Protein AF-A0A5R8WHJ6-F1 (afdb_monomer)

Mean predicted aligned error: 3.96 Å

Secondary structure (DSSP, 8-state):
-PPP---HHHHHHHHHHHHHTT---EEEEEGGGTEEEEE---STT-----EEEEEGGG-SSHHHHHHHHHHHHHHTGGGGGGG--

Radius of gyration: 12.58 Å; Cα contacts (8 Å, |Δi|>4): 116; chains: 1; bounding box: 26×22×32 Å

Foldseek 3Di:
DDFADDDPVLVCVLCVLVVVVVWDWDWDADVVLQGIWIWTDPDPPDPDIDTGGRHRVQRVDPVSSSVSSVVCSVPPVVVVCVSND

Organism: NCBI:txid2025313

Structure (mmCIF, N/CA/C/O backbone):
data_AF-A0A5R8WHJ6-F1
#
_entry.id   AF-A0A5R8WHJ6-F1
#
loop_
_atom_site.group_PDB
_atom_site.id
_atom_site.type_symbol
_atom_site.label_atom_id
_atom_site.label_alt_id
_atom_site.label_comp_id
_atom_site.label_asym_id
_atom_site.label_entity_id
_atom_site.label_seq_id
_atom_site.pdbx_PDB_ins_code
_atom_site.Cartn_x
_atom_site.Cartn_y
_atom_site.Cartn_z
_atom_site.occupancy
_atom_site.B_iso_or_equiv
_atom_site.auth_seq_id
_atom_site.auth_comp_id
_atom_site.auth_asym_id
_atom_site.auth_atom_id
_atom_site.pdbx_PDB_model_num
ATOM 1 N N . MET A 1 1 ? 10.650 -7.445 -17.432 1.00 58.78 1 MET A N 1
ATOM 2 C CA . MET A 1 1 ? 10.988 -6.183 -16.738 1.00 58.78 1 MET A CA 1
ATOM 3 C C . MET A 1 1 ? 10.866 -6.415 -15.245 1.00 58.78 1 MET A C 1
ATOM 5 O O . MET A 1 1 ? 9.922 -7.081 -14.836 1.00 58.78 1 MET A O 1
ATOM 9 N N . ARG A 1 2 ? 11.837 -5.950 -14.453 1.00 76.88 2 ARG A N 1
ATOM 10 C CA . ARG A 1 2 ? 11.804 -6.055 -12.990 1.00 76.88 2 ARG A CA 1
ATOM 11 C C . ARG A 1 2 ? 10.931 -4.916 -12.469 1.00 76.88 2 ARG A C 1
ATOM 13 O O . ARG A 1 2 ? 11.223 -3.764 -12.755 1.00 76.88 2 ARG A O 1
ATOM 20 N N . GLN A 1 3 ? 9.851 -5.254 -11.779 1.00 85.50 3 GLN A N 1
ATOM 21 C CA . GLN A 1 3 ? 9.007 -4.276 -11.103 1.00 85.50 3 GLN A CA 1
ATOM 22 C C . GLN A 1 3 ? 9.773 -3.657 -9.928 1.00 85.50 3 GLN A C 1
ATOM 24 O O . GLN A 1 3 ? 10.413 -4.383 -9.164 1.00 85.50 3 GLN A O 1
ATOM 29 N N . PHE A 1 4 ? 9.659 -2.342 -9.768 1.00 90.06 4 PHE A N 1
ATOM 30 C CA . PHE A 1 4 ? 10.018 -1.650 -8.542 1.00 90.06 4 PHE A CA 1
ATOM 31 C C . PHE A 1 4 ? 8.948 -1.914 -7.481 1.00 90.06 4 PHE A C 1
ATOM 33 O O . PHE A 1 4 ? 7.747 -1.780 -7.724 1.00 90.06 4 PHE A O 1
ATOM 40 N N . VAL A 1 5 ? 9.388 -2.337 -6.306 1.00 88.75 5 VAL A N 1
ATOM 41 C CA . VAL A 1 5 ? 8.514 -2.622 -5.174 1.00 88.75 5 VAL A CA 1
ATOM 42 C C . VAL A 1 5 ? 8.890 -1.633 -4.076 1.00 88.75 5 VAL A C 1
ATOM 44 O O . VAL A 1 5 ? 10.080 -1.561 -3.768 1.00 88.75 5 VAL A O 1
ATOM 47 N N . PRO A 1 6 ? 7.930 -0.868 -3.524 1.00 86.56 6 PRO A N 1
ATOM 48 C CA . PRO A 1 6 ? 8.203 0.060 -2.435 1.00 86.56 6 PRO A CA 1
ATOM 49 C C . PRO A 1 6 ? 8.839 -0.679 -1.256 1.00 86.56 6 PRO A C 1
ATOM 51 O O . PRO A 1 6 ? 8.434 -1.800 -0.934 1.00 86.56 6 PRO A O 1
ATOM 54 N N . ASP A 1 7 ? 9.837 -0.061 -0.639 1.00 88.25 7 ASP A N 1
ATOM 55 C CA . ASP A 1 7 ? 10.416 -0.555 0.605 1.00 88.25 7 ASP A CA 1
ATOM 56 C C . ASP A 1 7 ? 9.500 -0.262 1.803 1.00 88.25 7 ASP A C 1
ATOM 58 O O . ASP A 1 7 ? 8.442 0.360 1.679 1.00 88.25 7 ASP A O 1
ATOM 62 N N . ALA A 1 8 ? 9.895 -0.760 2.975 1.00 86.12 8 ALA A N 1
ATOM 63 C CA . ALA A 1 8 ? 9.126 -0.579 4.199 1.00 86.12 8 ALA A CA 1
ATOM 64 C C . ALA A 1 8 ? 8.981 0.905 4.577 1.00 86.12 8 ALA A C 1
ATOM 66 O O . ALA A 1 8 ? 7.897 1.309 4.977 1.00 86.12 8 ALA A O 1
ATOM 67 N N . GLU A 1 9 ? 10.031 1.715 4.397 1.00 87.81 9 GLU A N 1
ATOM 68 C CA . GLU A 1 9 ? 10.002 3.150 4.710 1.00 87.81 9 GLU A CA 1
ATOM 69 C C . GLU A 1 9 ? 8.971 3.885 3.848 1.00 87.81 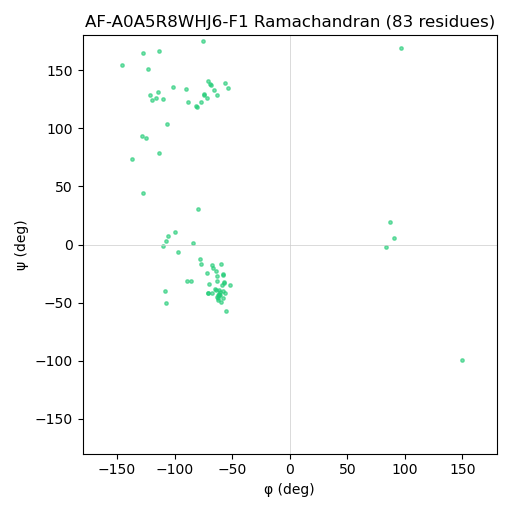9 GLU A C 1
ATOM 71 O O . GLU A 1 9 ? 8.120 4.601 4.376 1.00 87.81 9 GLU A O 1
ATOM 76 N N . SER A 1 10 ? 8.978 3.628 2.537 1.00 87.06 10 SER A N 1
ATOM 77 C CA . SER A 1 10 ? 7.995 4.181 1.607 1.00 87.06 10 SER A CA 1
ATOM 78 C C . SER A 1 10 ? 6.583 3.737 1.977 1.00 87.06 10 SER A C 1
ATOM 80 O O . SER A 1 10 ? 5.666 4.543 1.962 1.00 87.06 10 SER A O 1
ATOM 82 N N . ILE A 1 11 ? 6.369 2.463 2.325 1.00 89.31 11 ILE A N 1
ATOM 83 C CA . ILE A 1 11 ? 5.040 1.972 2.724 1.00 89.31 11 ILE A CA 1
ATOM 84 C C . ILE A 1 11 ? 4.560 2.684 3.995 1.00 89.31 11 ILE A C 1
ATOM 86 O O . ILE A 1 11 ? 3.424 3.160 4.022 1.00 89.31 11 ILE A O 1
ATOM 90 N N . THR A 1 12 ? 5.414 2.810 5.012 1.00 88.75 12 THR A N 1
ATOM 91 C CA . THR A 1 12 ? 5.083 3.513 6.257 1.00 88.75 12 THR A CA 1
ATOM 92 C C . THR A 1 12 ? 4.800 5.000 6.024 1.00 88.75 12 THR A C 1
ATOM 94 O O . THR A 1 12 ? 3.933 5.551 6.694 1.00 88.75 12 THR A O 1
ATOM 97 N N . GLU A 1 13 ? 5.422 5.654 5.040 1.00 89.12 13 GLU A N 1
ATOM 98 C CA . GLU A 1 13 ? 5.078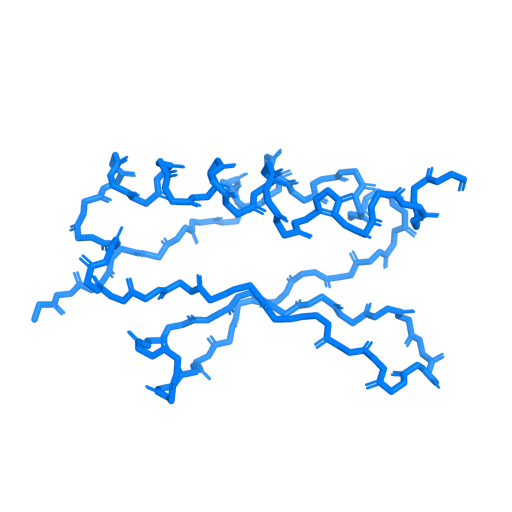 7.040 4.681 1.00 89.12 13 GLU A CA 1
ATOM 99 C C . GLU A 1 13 ? 3.596 7.194 4.284 1.00 89.12 13 GLU A C 1
ATOM 101 O O . GLU A 1 13 ? 2.943 8.157 4.684 1.00 89.12 13 GLU A O 1
ATOM 106 N N . PHE A 1 14 ? 3.034 6.233 3.543 1.00 87.75 14 PHE A N 1
ATOM 107 C CA . PHE A 1 14 ? 1.637 6.301 3.089 1.00 87.75 14 PHE A CA 1
ATOM 108 C C . PHE A 1 14 ? 0.640 5.683 4.075 1.00 87.75 14 PHE A C 1
ATOM 110 O O . PHE A 1 14 ? -0.509 6.116 4.125 1.00 87.75 14 PHE A O 1
ATOM 117 N N . PHE A 1 1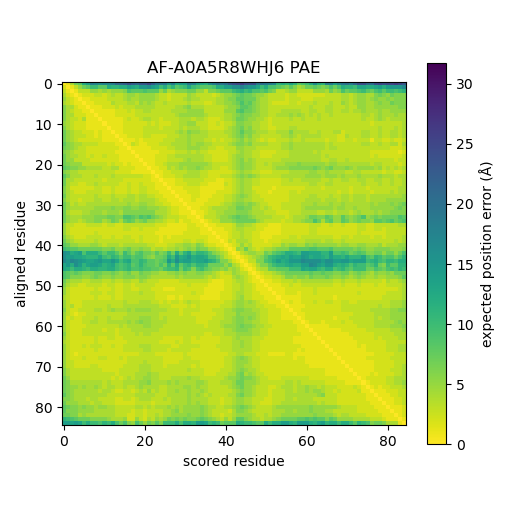5 ? 1.049 4.661 4.828 1.00 90.00 15 PHE A N 1
ATOM 118 C CA . PHE A 1 15 ? 0.163 3.880 5.697 1.00 90.00 15 PHE A CA 1
ATOM 119 C C . PHE A 1 15 ? 0.403 4.101 7.195 1.00 90.00 15 PHE A C 1
ATOM 121 O O . PHE A 1 15 ? -0.324 3.533 8.009 1.00 90.00 15 PHE A O 1
ATOM 128 N N . GLY A 1 16 ? 1.370 4.935 7.578 1.00 89.00 16 GLY A N 1
ATOM 129 C CA . GLY A 1 16 ? 1.829 5.083 8.961 1.00 89.00 16 GLY A CA 1
ATOM 130 C C . GLY A 1 16 ? 0.732 5.461 9.957 1.00 89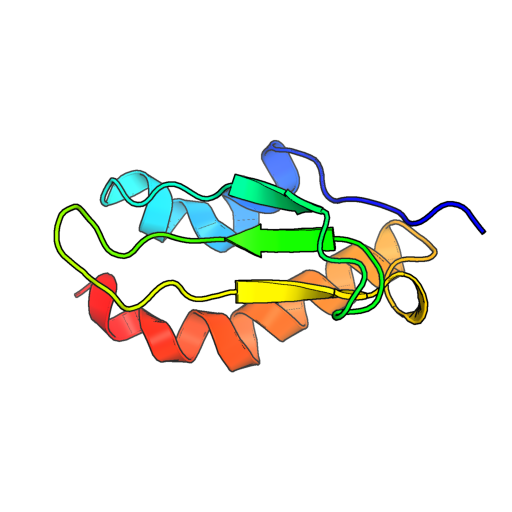.00 16 GLY A C 1
ATOM 131 O O . GLY A 1 16 ? 0.748 4.988 11.090 1.00 89.00 16 GLY A O 1
ATOM 132 N N . GLU A 1 17 ? -0.275 6.234 9.541 1.00 89.38 17 GLU A N 1
ATOM 133 C CA . GLU A 1 17 ? -1.437 6.545 10.388 1.00 89.38 17 GLU A CA 1
ATOM 134 C C . GLU A 1 17 ? -2.279 5.297 10.709 1.00 89.38 17 GLU A C 1
ATOM 136 O O . GLU A 1 17 ? -2.724 5.113 11.843 1.00 89.38 17 GLU A O 1
ATOM 141 N N . PHE A 1 18 ? -2.444 4.394 9.739 1.00 88.62 18 PHE A N 1
ATOM 142 C CA . PHE A 1 18 ? -3.114 3.109 9.941 1.00 88.62 18 PHE A CA 1
ATOM 143 C C . PHE A 1 18 ? -2.248 2.171 10.790 1.00 88.62 18 PHE A C 1
ATOM 145 O O . P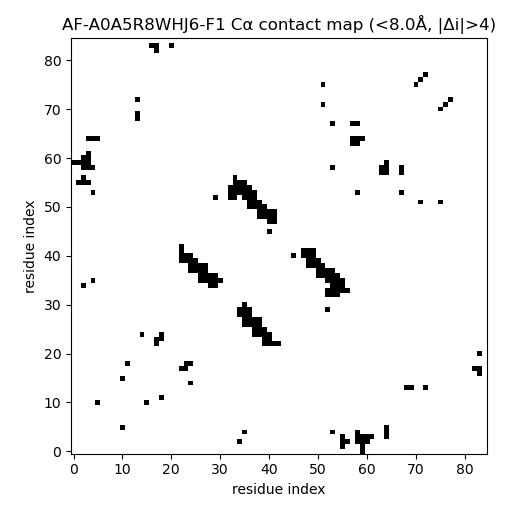HE A 1 18 ? -2.752 1.525 11.711 1.00 88.62 18 PHE A O 1
ATOM 152 N N . GLU A 1 19 ? -0.937 2.130 10.544 1.00 89.25 19 GLU A N 1
ATOM 153 C CA . GLU A 1 19 ? -0.005 1.335 11.352 1.00 89.25 19 GLU A CA 1
ATOM 154 C C . GLU A 1 19 ? -0.004 1.779 12.822 1.00 89.25 19 GLU A C 1
ATOM 156 O O . GLU A 1 19 ? -0.063 0.940 13.724 1.00 89.25 19 GLU A O 1
ATOM 161 N N . ALA A 1 20 ? -0.056 3.090 13.083 1.00 89.25 20 ALA A N 1
ATOM 162 C CA . ALA A 1 20 ? -0.162 3.655 14.429 1.00 89.25 20 ALA A CA 1
ATOM 163 C C . ALA A 1 20 ? -1.469 3.271 15.146 1.00 89.25 20 ALA A C 1
ATOM 165 O O . ALA A 1 20 ? -1.500 3.173 16.374 1.00 89.25 20 ALA A O 1
ATOM 166 N N . ARG A 1 21 ? -2.543 3.005 14.392 1.00 86.56 21 ARG A N 1
ATOM 167 C CA . ARG A 1 21 ? -3.822 2.476 14.902 1.00 86.56 21 ARG A CA 1
ATOM 168 C C . ARG A 1 21 ? -3.830 0.947 15.047 1.00 86.56 21 ARG A C 1
ATOM 170 O O . ARG A 1 21 ? -4.833 0.382 15.478 1.00 86.56 21 ARG A O 1
ATOM 177 N N . GLY A 1 22 ? -2.721 0.274 14.737 1.00 86.50 22 GLY A N 1
ATOM 178 C CA . GLY A 1 22 ? -2.554 -1.172 14.887 1.00 86.50 22 GLY A CA 1
ATOM 179 C C . GLY A 1 22 ? -2.946 -1.994 13.657 1.00 86.50 22 GLY A C 1
ATOM 180 O O . GLY A 1 22 ? -2.919 -3.227 13.725 1.00 86.50 22 GLY A O 1
ATOM 181 N N . TYR A 1 23 ? -3.284 -1.352 12.534 1.00 88.31 23 TYR A N 1
ATOM 182 C CA . TYR A 1 23 ? -3.466 -2.058 11.268 1.00 88.31 23 TYR A CA 1
ATOM 183 C C . TYR A 1 23 ? -2.111 -2.526 10.741 1.00 88.31 23 TYR A C 1
ATOM 185 O O . TYR A 1 23 ? -1.108 -1.827 10.842 1.00 88.31 23 TYR A O 1
ATOM 193 N N . ARG A 1 24 ? -2.068 -3.729 10.171 1.00 87.38 24 ARG A N 1
ATOM 194 C CA . ARG A 1 24 ? -0.852 -4.252 9.540 1.00 87.38 24 ARG A CA 1
ATOM 195 C C . ARG A 1 24 ? -0.957 -4.102 8.039 1.00 87.38 24 ARG A C 1
ATOM 197 O O . ARG A 1 24 ? -1.989 -4.454 7.473 1.00 87.38 24 ARG A O 1
ATOM 204 N N . VAL A 1 25 ? 0.116 -3.647 7.409 1.00 90.06 25 VAL A N 1
ATOM 205 C CA . VAL A 1 25 ? 0.224 -3.605 5.953 1.00 90.06 25 VAL A CA 1
ATOM 206 C C . VAL A 1 25 ? 1.242 -4.640 5.506 1.00 90.06 25 VAL A C 1
ATOM 208 O O . VAL A 1 25 ? 2.373 -4.676 5.980 1.00 90.06 25 VAL A O 1
ATOM 211 N N . GLU A 1 26 ? 0.825 -5.519 4.604 1.00 90.94 26 GLU A N 1
ATOM 212 C CA . GLU A 1 26 ? 1.638 -6.626 4.119 1.00 90.94 26 GLU A CA 1
ATOM 213 C C . GLU A 1 26 ? 1.801 -6.530 2.608 1.00 90.94 26 GLU A C 1
ATOM 215 O O . GLU A 1 26 ? 0.824 -6.453 1.862 1.00 90.94 26 GLU A O 1
ATOM 220 N N . LEU A 1 27 ? 3.041 -6.597 2.135 1.00 92.06 27 LEU A N 1
ATOM 221 C CA . LEU A 1 27 ? 3.313 -6.785 0.721 1.00 92.06 27 LEU A CA 1
ATOM 222 C C . LEU A 1 27 ? 3.084 -8.253 0.347 1.00 92.06 27 LEU A C 1
ATOM 224 O O . LEU A 1 27 ? 3.745 -9.151 0.868 1.00 92.06 27 LEU A O 1
ATOM 228 N N . ILE A 1 28 ? 2.196 -8.496 -0.612 1.00 93.62 28 ILE A N 1
ATOM 229 C CA . ILE A 1 28 ? 1.889 -9.836 -1.112 1.00 93.62 28 ILE A CA 1
ATOM 230 C C . ILE A 1 28 ? 2.120 -9.945 -2.619 1.00 93.62 28 ILE A C 1
ATOM 232 O O . ILE A 1 28 ? 1.951 -8.985 -3.374 1.00 93.62 28 ILE A O 1
ATOM 236 N N . SER A 1 29 ? 2.465 -11.149 -3.080 1.00 92.38 29 SER A N 1
ATOM 237 C CA . SER A 1 29 ? 2.417 -11.461 -4.509 1.00 92.38 29 SER A CA 1
ATOM 238 C C . SER A 1 29 ? 0.959 -11.575 -4.953 1.00 92.38 29 SER A C 1
ATOM 240 O O . SER A 1 29 ? 0.182 -12.345 -4.390 1.00 92.38 29 SER A O 1
ATOM 242 N N . ALA A 1 30 ? 0.590 -10.818 -5.981 1.00 92.19 30 ALA A N 1
ATOM 243 C CA . ALA A 1 30 ? -0.742 -10.801 -6.565 1.00 92.19 30 ALA A CA 1
ATOM 244 C C . ALA A 1 30 ? -0.647 -10.795 -8.105 1.00 92.19 30 ALA A C 1
ATOM 246 O O . ALA A 1 30 ? -0.930 -9.778 -8.747 1.00 92.19 30 ALA A O 1
ATOM 247 N N . PRO A 1 31 ? -0.291 -11.930 -8.743 1.00 88.88 31 PRO A N 1
ATOM 248 C CA . PRO A 1 31 ? -0.096 -11.989 -10.196 1.00 88.88 31 PRO A CA 1
ATOM 249 C C . PRO A 1 31 ? -1.334 -11.554 -10.992 1.00 88.88 31 PRO A C 1
ATOM 251 O O . PRO A 1 31 ? -1.215 -10.916 -12.034 1.00 88.88 31 PRO A O 1
ATOM 254 N N . ARG A 1 32 ? -2.535 -11.832 -10.464 1.00 88.56 32 ARG A N 1
ATOM 255 C CA . ARG A 1 32 ? -3.820 -11.427 -11.063 1.00 88.56 32 ARG A CA 1
ATOM 256 C C . ARG A 1 32 ? -4.041 -9.909 -11.073 1.00 88.56 32 ARG A C 1
ATOM 2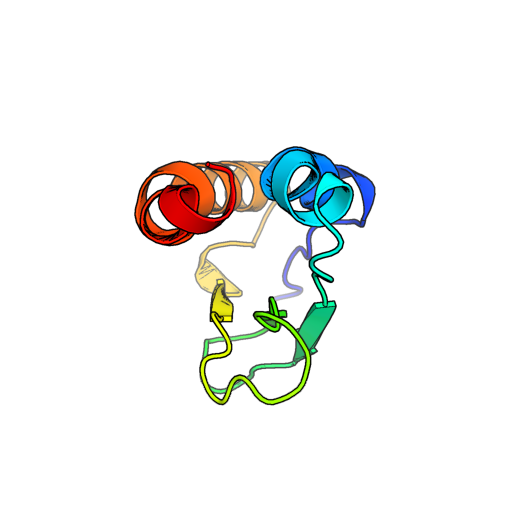58 O O . ARG A 1 32 ? -4.849 -9.433 -11.857 1.00 88.56 32 ARG A O 1
ATOM 265 N N . LEU A 1 33 ? -3.324 -9.169 -10.226 1.00 87.12 33 LEU A N 1
ATOM 266 C CA . LEU A 1 33 ? -3.333 -7.703 -10.155 1.00 87.12 33 LEU A CA 1
ATOM 267 C C . LEU A 1 33 ? -2.124 -7.078 -10.873 1.00 87.12 33 LEU A C 1
ATOM 269 O O . LEU A 1 33 ? -1.875 -5.881 -10.753 1.00 87.12 33 LEU A O 1
ATOM 273 N N . GLY A 1 34 ? -1.375 -7.878 -11.638 1.00 85.00 34 GLY A N 1
ATOM 274 C CA . GLY A 1 34 ? -0.249 -7.403 -12.436 1.00 85.00 34 GLY A CA 1
ATOM 275 C C . GLY A 1 34 ? 1.084 -7.347 -11.692 1.00 85.00 34 GLY A C 1
ATOM 276 O O . GLY A 1 34 ? 1.978 -6.640 -12.151 1.00 85.00 34 GLY A O 1
ATOM 277 N N . GLY A 1 35 ? 1.236 -8.069 -10.576 1.00 89.88 35 GLY A N 1
ATOM 278 C CA . GLY A 1 35 ? 2.514 -8.179 -9.871 1.00 89.88 35 GLY A CA 1
ATOM 279 C C . GLY A 1 35 ? 2.342 -8.372 -8.372 1.00 89.88 35 GLY A C 1
ATOM 280 O O . GLY A 1 35 ? 2.089 -9.486 -7.916 1.00 89.88 35 GLY A O 1
ATOM 281 N N . TYR A 1 36 ? 2.486 -7.285 -7.620 1.00 94.00 36 TYR A N 1
ATOM 282 C CA . TYR A 1 36 ? 2.351 -7.251 -6.164 1.00 94.00 36 TYR A CA 1
ATOM 283 C C . TYR A 1 36 ? 1.132 -6.426 -5.741 1.00 94.00 36 TYR A C 1
ATOM 285 O O . TYR A 1 36 ? 0.552 -5.686 -6.537 1.00 94.00 36 TYR A O 1
ATOM 293 N N . ALA A 1 37 ? 0.739 -6.548 -4.480 1.00 94.69 37 ALA A N 1
ATOM 294 C CA . ALA A 1 37 ? -0.245 -5.679 -3.850 1.00 94.69 37 ALA A CA 1
ATOM 295 C C . ALA A 1 37 ? 0.111 -5.466 -2.378 1.00 94.69 37 ALA A C 1
ATOM 297 O O . ALA A 1 37 ? 0.749 -6.323 -1.766 1.00 94.69 37 ALA A O 1
ATOM 298 N N . LEU A 1 38 ? -0.329 -4.345 -1.814 1.00 94.19 38 LEU A N 1
ATOM 299 C CA . LEU A 1 38 ? -0.356 -4.151 -0.369 1.00 94.19 38 LEU A CA 1
ATOM 300 C C . LEU A 1 38 ? -1.700 -4.632 0.157 1.00 94.19 38 LEU A C 1
ATOM 302 O O . LEU A 1 38 ? -2.748 -4.332 -0.414 1.00 94.19 38 LEU A O 1
ATOM 306 N N . ARG A 1 39 ? -1.666 -5.393 1.239 1.00 92.38 39 ARG A N 1
ATOM 307 C CA . ARG A 1 39 ? -2.829 -5.944 1.919 1.00 92.38 39 ARG A CA 1
ATOM 308 C C . ARG A 1 39 ? -2.925 -5.310 3.295 1.00 92.38 39 ARG A C 1
ATOM 310 O O . ARG A 1 39 ? -1.943 -5.332 4.024 1.00 92.38 39 ARG A O 1
ATOM 317 N N . MET A 1 40 ? -4.104 -4.820 3.666 1.00 92.12 40 MET A N 1
ATOM 318 C CA . MET A 1 40 ? -4.333 -4.233 4.988 1.00 92.12 40 MET A CA 1
ATOM 319 C C . MET A 1 40 ? -5.509 -4.921 5.689 1.00 92.12 40 MET A C 1
ATOM 321 O O . MET A 1 40 ? -6.648 -4.532 5.465 1.00 92.12 40 MET A O 1
ATOM 325 N N . PRO A 1 41 ? -5.304 -5.971 6.501 1.00 88.50 41 PRO A N 1
ATOM 326 C CA . PRO A 1 41 ? -6.399 -6.609 7.228 1.00 88.50 41 PRO A CA 1
ATOM 327 C C . PRO A 1 41 ? -7.038 -5.640 8.232 1.00 88.50 41 PRO A C 1
ATOM 329 O O . PRO A 1 41 ? -6.339 -5.071 9.069 1.00 88.50 41 PRO A O 1
ATOM 332 N N . LEU A 1 42 ? -8.367 -5.498 8.204 1.00 84.06 42 LEU A N 1
ATOM 333 C CA . LEU A 1 42 ? -9.108 -4.566 9.071 1.00 84.06 42 LEU A CA 1
ATOM 334 C C . LEU A 1 42 ? -9.338 -5.091 10.504 1.00 84.06 42 LEU A C 1
ATOM 336 O O . LEU A 1 42 ? -10.341 -4.773 11.140 1.00 84.06 42 LEU A O 1
ATOM 340 N N . GLY A 1 43 ? -8.416 -5.911 11.010 1.00 73.88 43 GLY A N 1
ATOM 341 C CA . GLY A 1 43 ? -8.486 -6.533 12.332 1.00 73.88 43 GLY A CA 1
ATOM 342 C C . GLY A 1 43 ? -9.048 -7.966 12.347 1.00 73.88 43 GLY A C 1
ATOM 343 O O . GLY A 1 43 ? -9.542 -8.478 11.338 1.00 73.88 43 GLY A O 1
ATOM 344 N N . PRO A 1 44 ? -8.928 -8.662 13.493 1.00 68.94 44 PRO A N 1
ATOM 345 C CA . PRO A 1 44 ? -9.373 -10.045 13.646 1.00 68.94 44 PRO A CA 1
ATOM 346 C C . PRO A 1 44 ? -10.898 -10.166 13.523 1.00 68.94 44 PRO A C 1
ATOM 348 O O . PRO A 1 44 ? -11.643 -9.415 14.143 1.00 68.94 44 PRO A O 1
ATOM 351 N N . GLY A 1 45 ? -11.358 -11.141 12.733 1.00 68.00 45 GLY A N 1
ATOM 352 C CA . GLY A 1 45 ? -12.785 -11.396 12.498 1.00 68.00 45 GLY A CA 1
ATOM 353 C C . GLY A 1 45 ? -13.423 -10.534 11.404 1.00 68.00 45 GLY A C 1
ATOM 354 O O . GLY A 1 45 ? -14.591 -10.743 11.094 1.00 68.00 45 GLY A O 1
ATOM 355 N N . ASN A 1 46 ? -12.676 -9.608 10.795 1.00 73.38 46 ASN A N 1
ATOM 356 C CA . ASN A 1 46 ? -13.157 -8.837 9.655 1.00 73.38 46 ASN A CA 1
ATOM 357 C C . ASN A 1 46 ? -12.850 -9.578 8.344 1.00 73.38 46 ASN A C 1
ATOM 359 O O . ASN A 1 46 ? -11.696 -9.896 8.052 1.00 73.38 46 ASN A O 1
ATOM 363 N N . GLU A 1 47 ? -13.884 -9.862 7.554 1.00 77.56 47 GLU A N 1
ATOM 364 C CA . GLU A 1 47 ? -13.735 -10.497 6.237 1.00 77.56 47 GLU A CA 1
ATOM 365 C C . GLU A 1 47 ? -13.258 -9.503 5.169 1.00 77.56 47 GLU A C 1
ATOM 367 O O . GLU A 1 47 ? -12.767 -9.901 4.110 1.00 77.56 47 GLU A O 1
ATOM 372 N N . VAL A 1 48 ? -13.366 -8.199 5.447 1.00 81.44 48 VAL A N 1
ATOM 373 C CA . VAL A 1 48 ? -12.933 -7.147 4.532 1.00 81.44 48 VAL A CA 1
ATOM 374 C C . VAL A 1 48 ? -11.423 -6.961 4.646 1.00 81.44 48 VAL A C 1
ATOM 376 O O . VAL A 1 48 ? -10.881 -6.589 5.687 1.00 81.44 48 VAL A O 1
ATOM 379 N N . VAL A 1 49 ? -10.739 -7.207 3.532 1.00 87.00 49 VAL A N 1
ATOM 380 C CA . VAL A 1 49 ? -9.290 -7.056 3.402 1.00 87.00 49 VAL A CA 1
ATOM 381 C C . VAL A 1 49 ? -8.999 -6.189 2.175 1.00 87.00 49 VAL A C 1
ATOM 383 O O . VAL A 1 49 ? -8.917 -6.716 1.062 1.00 87.00 49 VAL A O 1
ATOM 386 N N . PRO A 1 50 ? -8.846 -4.867 2.354 1.00 90.69 50 PRO A N 1
ATOM 387 C CA . PRO A 1 50 ? -8.408 -3.974 1.295 1.00 90.69 50 PRO A CA 1
ATOM 388 C C . PRO A 1 50 ? -7.095 -4.434 0.661 1.00 90.69 50 PRO A C 1
ATOM 390 O O . PRO A 1 50 ? -6.133 -4.798 1.348 1.00 90.69 50 PRO A O 1
ATOM 393 N N . LEU A 1 51 ? -7.081 -4.404 -0.670 1.00 93.06 51 LEU A N 1
ATOM 394 C CA . LEU A 1 51 ? -5.916 -4.674 -1.499 1.00 93.06 51 LEU A CA 1
ATOM 395 C C . LEU A 1 51 ? -5.606 -3.437 -2.333 1.00 93.06 51 LEU A C 1
ATOM 397 O O . LEU A 1 51 ? -6.449 -2.980 -3.102 1.00 93.06 51 LEU A O 1
ATOM 401 N N . PHE A 1 52 ? -4.378 -2.949 -2.225 1.00 93.31 52 PHE A N 1
ATOM 402 C CA . PHE A 1 52 ? -3.872 -1.813 -2.982 1.00 93.31 52 PHE A CA 1
ATOM 403 C C . PHE A 1 52 ? -2.904 -2.342 -4.047 1.00 93.31 52 PHE A C 1
ATOM 405 O O . PHE A 1 52 ? -1.791 -2.766 -3.717 1.00 93.31 52 PHE A O 1
ATOM 412 N N . PRO A 1 53 ? -3.324 -2.414 -5.321 1.00 93.88 53 PRO A N 1
ATOM 413 C CA . PRO A 1 53 ? -2.536 -3.056 -6.362 1.00 93.88 53 PRO A CA 1
ATOM 414 C C . PRO A 1 53 ? -1.277 -2.249 -6.681 1.00 93.88 53 PRO A C 1
ATOM 416 O O . PRO A 1 53 ? -1.340 -1.035 -6.861 1.00 93.88 53 PRO A O 1
ATOM 419 N N . LEU A 1 54 ? -0.156 -2.947 -6.853 1.00 93.88 54 LEU A N 1
ATOM 420 C CA . LEU A 1 54 ? 1.117 -2.414 -7.334 1.00 93.88 54 LEU A CA 1
ATOM 421 C C . LEU A 1 54 ? 1.412 -3.053 -8.703 1.00 93.88 54 LEU A C 1
ATOM 423 O O . LEU A 1 54 ? 2.165 -4.027 -8.782 1.00 93.88 54 LEU A O 1
ATOM 427 N N . PRO A 1 55 ? 0.783 -2.587 -9.795 1.00 92.00 55 PRO A N 1
ATOM 428 C CA . PRO A 1 55 ? 0.920 -3.225 -11.096 1.00 92.00 55 PRO A CA 1
ATOM 429 C C . PRO A 1 55 ? 2.293 -2.927 -11.704 1.00 92.00 55 PRO A C 1
ATOM 431 O O . PRO A 1 55 ? 2.671 -1.766 -11.853 1.00 92.00 55 PRO A O 1
ATOM 434 N N . ALA A 1 56 ? 3.011 -3.958 -12.154 1.00 91.69 56 ALA A N 1
ATOM 435 C CA . ALA A 1 56 ? 4.362 -3.839 -12.711 1.00 91.69 56 ALA A CA 1
ATOM 436 C C . ALA A 1 56 ? 4.478 -2.781 -13.825 1.00 91.69 56 ALA A C 1
ATOM 438 O O . ALA A 1 56 ? 5.477 -2.071 -13.913 1.00 91.69 56 ALA A O 1
ATOM 439 N N . ALA A 1 57 ? 3.432 -2.624 -14.644 1.00 91.12 57 ALA A N 1
ATOM 440 C CA . ALA A 1 57 ? 3.386 -1.640 -15.725 1.00 91.12 57 ALA A CA 1
ATOM 441 C C . ALA A 1 57 ? 3.438 -0.173 -15.250 1.00 91.12 57 ALA A C 1
ATOM 443 O O . ALA A 1 57 ? 3.801 0.696 -16.042 1.00 91.12 57 ALA A O 1
ATOM 444 N N . LYS A 1 58 ? 3.068 0.113 -13.994 1.00 91.81 58 LYS A N 1
ATOM 445 C CA . LYS A 1 58 ? 3.084 1.454 -13.375 1.00 91.81 58 LYS A CA 1
ATOM 446 C C . LYS A 1 58 ? 4.195 1.627 -12.342 1.00 91.81 58 LYS A C 1
ATOM 448 O O . LYS A 1 58 ? 4.268 2.664 -11.707 1.00 91.81 58 LYS A O 1
ATOM 453 N N . MET A 1 59 ? 5.032 0.610 -12.181 1.00 93.25 59 MET A N 1
ATOM 454 C CA . MET A 1 59 ? 6.046 0.522 -11.137 1.00 93.25 59 MET A CA 1
ATOM 455 C C . MET A 1 59 ? 7.403 0.209 -11.784 1.00 93.25 59 MET A C 1
ATOM 457 O O . MET A 1 59 ? 8.097 -0.715 -11.370 1.00 93.25 59 MET A O 1
ATOM 461 N N . GLN A 1 60 ? 7.736 0.880 -12.891 1.00 92.44 60 GLN A N 1
ATOM 462 C CA . GLN A 1 60 ? 8.941 0.573 -13.677 1.00 92.44 60 GLN A CA 1
ATOM 463 C C . GLN A 1 60 ? 10.183 1.290 -13.139 1.00 92.44 60 GLN A C 1
ATOM 465 O O . GLN A 1 60 ? 11.282 0.742 -13.218 1.00 92.44 60 GLN A O 1
ATOM 470 N N . THR A 1 61 ? 10.003 2.479 -12.561 1.00 92.12 61 THR A N 1
ATOM 471 C CA . THR A 1 61 ? 11.051 3.263 -11.896 1.00 92.12 61 THR A CA 1
ATOM 472 C C . THR A 1 61 ? 10.616 3.653 -10.477 1.00 92.12 61 THR A C 1
ATOM 474 O O . THR A 1 61 ? 9.423 3.553 -10.164 1.00 92.12 61 THR A O 1
ATOM 477 N N . PRO A 1 62 ? 11.544 4.103 -9.612 1.00 90.44 62 PRO A N 1
ATOM 478 C CA . PRO A 1 62 ? 11.199 4.639 -8.295 1.00 90.44 62 PRO A CA 1
ATOM 479 C C . PRO A 1 62 ? 10.200 5.804 -8.368 1.00 90.44 62 PRO A C 1
ATOM 481 O O . PRO A 1 62 ? 9.235 5.840 -7.613 1.00 90.44 62 PRO A O 1
ATOM 484 N N . GLU A 1 63 ? 10.365 6.717 -9.327 1.00 92.62 63 GLU A N 1
ATOM 485 C CA . GLU A 1 63 ? 9.498 7.890 -9.493 1.00 92.62 63 GLU A CA 1
ATOM 486 C C . GLU A 1 63 ? 8.100 7.509 -9.992 1.00 92.62 63 GLU A C 1
ATOM 488 O O . GLU A 1 63 ? 7.112 8.166 -9.659 1.00 92.62 63 GLU A O 1
ATOM 493 N N . ASP A 1 64 ? 7.995 6.479 -10.835 1.00 93.50 64 ASP A N 1
ATOM 494 C CA . ASP A 1 64 ? 6.702 5.920 -11.241 1.00 93.50 64 ASP A CA 1
ATOM 495 C C . ASP A 1 64 ? 6.005 5.244 -10.053 1.00 93.50 64 ASP A C 1
ATOM 497 O O . ASP A 1 64 ? 4.803 5.433 -9.852 1.00 93.50 64 ASP A O 1
ATOM 501 N N . ALA A 1 65 ? 6.767 4.507 -9.239 1.00 92.12 65 ALA A N 1
ATOM 502 C CA . ALA A 1 65 ? 6.255 3.859 -8.042 1.00 92.12 65 ALA A CA 1
ATOM 503 C C . ALA A 1 65 ? 5.741 4.872 -7.015 1.00 92.12 65 ALA A C 1
ATOM 505 O O . ALA A 1 65 ? 4.629 4.709 -6.519 1.00 92.12 65 ALA A O 1
ATOM 506 N N . GLN A 1 66 ? 6.493 5.942 -6.755 1.00 91.50 66 GLN A N 1
ATOM 507 C CA . GLN A 1 66 ? 6.071 7.016 -5.856 1.00 91.50 66 GLN A CA 1
ATOM 508 C 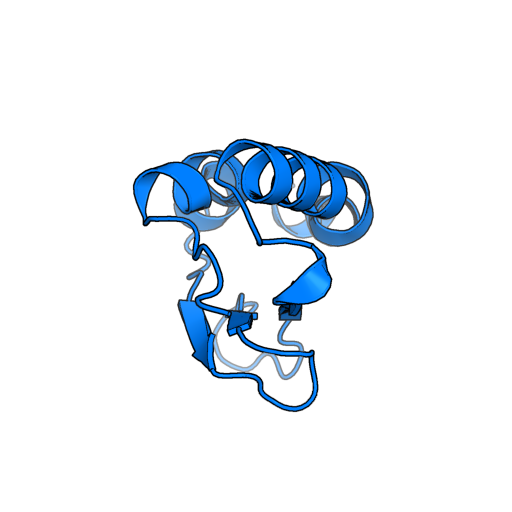C . GLN A 1 66 ? 4.779 7.680 -6.346 1.00 91.50 66 GLN A C 1
ATOM 510 O O . GLN A 1 66 ? 3.802 7.740 -5.604 1.00 91.50 66 GLN A O 1
ATOM 515 N N . ARG A 1 67 ? 4.713 8.068 -7.628 1.00 93.62 67 ARG A N 1
ATOM 516 C CA . ARG A 1 67 ? 3.493 8.644 -8.225 1.00 93.62 67 ARG A CA 1
ATOM 517 C C . ARG A 1 67 ? 2.293 7.702 -8.139 1.00 93.62 67 ARG A C 1
ATOM 519 O O . ARG A 1 67 ? 1.152 8.142 -7.988 1.00 93.62 67 ARG A O 1
ATOM 526 N N . TRP A 1 68 ? 2.520 6.395 -8.261 1.00 94.25 68 TRP A N 1
ATOM 527 C CA . TRP A 1 68 ? 1.458 5.409 -8.097 1.00 94.25 68 TRP A CA 1
ATOM 528 C C . TRP A 1 68 ? 1.001 5.285 -6.640 1.00 94.25 68 TRP A C 1
ATOM 530 O O . TRP A 1 68 ? -0.203 5.226 -6.393 1.00 94.25 68 TRP A O 1
ATOM 540 N N . MET A 1 69 ? 1.932 5.288 -5.686 1.00 92.69 69 MET A N 1
ATOM 541 C CA . MET A 1 69 ? 1.632 5.251 -4.253 1.00 92.69 69 MET A CA 1
ATOM 542 C C . MET A 1 69 ? 0.846 6.488 -3.800 1.00 92.69 69 MET A C 1
ATOM 544 O O . MET A 1 69 ? -0.174 6.340 -3.132 1.00 92.69 69 MET A O 1
ATOM 548 N N . GLU A 1 70 ? 1.226 7.686 -4.253 1.00 92.94 70 GLU A N 1
ATOM 549 C CA . GLU A 1 70 ? 0.469 8.925 -4.016 1.00 92.94 70 GLU A CA 1
ATOM 550 C C . GLU A 1 70 ? -0.961 8.815 -4.551 1.00 92.94 70 GLU A C 1
ATOM 552 O O . GLU A 1 70 ? -1.933 9.090 -3.848 1.00 92.94 70 GLU A O 1
ATOM 557 N N . LYS A 1 71 ? -1.116 8.309 -5.779 1.00 93.06 71 LYS A N 1
ATOM 558 C CA . LYS A 1 71 ? -2.439 8.073 -6.358 1.00 93.06 71 LYS A CA 1
ATOM 559 C C . LYS A 1 71 ? -3.252 7.066 -5.541 1.00 93.06 71 LYS A C 1
ATOM 561 O O . LYS A 1 71 ? -4.457 7.258 -5.376 1.00 93.06 71 LYS A O 1
ATOM 566 N N . LEU A 1 72 ? -2.641 5.974 -5.073 1.00 91.62 72 LEU A N 1
ATOM 567 C CA . LEU A 1 72 ? -3.315 4.990 -4.222 1.00 91.62 72 LEU A CA 1
ATOM 568 C C . LEU A 1 72 ? -3.781 5.630 -2.916 1.00 91.62 72 LEU A C 1
ATOM 570 O O . LEU A 1 72 ? -4.929 5.398 -2.533 1.00 91.62 72 LEU A O 1
ATOM 574 N N . ARG A 1 73 ? -2.938 6.463 -2.290 1.00 89.06 73 ARG A N 1
ATOM 575 C CA . ARG A 1 73 ? -3.290 7.230 -1.093 1.00 89.06 73 ARG A CA 1
ATOM 576 C C . ARG A 1 73 ? -4.543 8.066 -1.347 1.00 89.06 73 ARG A C 1
ATOM 578 O O . ARG A 1 73 ? -5.553 7.855 -0.687 1.00 89.06 73 ARG A O 1
ATOM 585 N N . ASP A 1 74 ? -4.495 8.922 -2.362 1.00 89.44 74 ASP A N 1
ATOM 586 C CA . ASP A 1 74 ? -5.524 9.939 -2.609 1.00 89.44 74 ASP A CA 1
ATOM 587 C C . ASP A 1 74 ? -6.852 9.359 -3.121 1.00 89.44 74 ASP A C 1
ATOM 589 O O . ASP A 1 74 ? -7.904 9.981 -2.985 1.00 89.44 74 ASP A O 1
ATOM 593 N N . THR A 1 75 ? -6.824 8.177 -3.750 1.00 89.81 75 THR A N 1
ATOM 594 C CA . THR A 1 75 ? -8.021 7.601 -4.389 1.00 89.81 75 THR A CA 1
ATOM 595 C C . THR A 1 75 ? -8.601 6.401 -3.665 1.00 89.81 75 THR A C 1
ATOM 597 O O . THR A 1 75 ? -9.822 6.274 -3.618 1.00 89.81 75 THR A O 1
ATOM 600 N N . GLN A 1 76 ? -7.766 5.499 -3.146 1.00 88.75 76 GLN A N 1
ATOM 601 C CA . GLN A 1 76 ? -8.210 4.241 -2.542 1.00 88.75 76 GLN A CA 1
ATOM 602 C C . GLN A 1 76 ? -8.049 4.2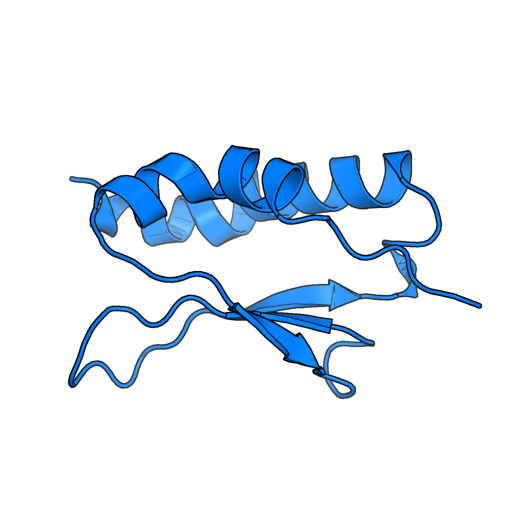77 -1.032 1.00 88.75 76 GLN A C 1
ATOM 604 O O . GLN A 1 76 ? -9.010 3.991 -0.329 1.00 88.75 76 GLN A O 1
ATOM 609 N N . LEU A 1 77 ? -6.873 4.655 -0.525 1.00 87.62 77 LEU A N 1
ATOM 610 C CA . LEU A 1 77 ? -6.616 4.675 0.914 1.00 87.62 77 LEU A CA 1
ATOM 611 C C . LEU A 1 77 ? -7.517 5.686 1.631 1.00 87.62 77 LEU A C 1
ATOM 613 O O . LEU A 1 77 ? -8.073 5.359 2.674 1.00 87.62 77 LEU A O 1
ATOM 617 N N . SER A 1 78 ? -7.764 6.855 1.028 1.00 87.06 78 SER A N 1
ATOM 618 C CA . SER A 1 78 ? -8.707 7.850 1.556 1.00 87.06 78 SER A CA 1
ATOM 619 C C . SER A 1 78 ? -10.134 7.320 1.731 1.00 87.06 78 SER A C 1
ATOM 621 O O . SER A 1 78 ? -10.856 7.814 2.591 1.00 87.06 78 SER A O 1
ATOM 623 N N . GLN A 1 79 ? -10.553 6.288 0.986 1.00 90.00 79 GLN A N 1
ATOM 624 C CA . GLN A 1 79 ? -11.870 5.660 1.187 1.00 90.00 79 GLN A CA 1
ATOM 625 C C . GLN A 1 79 ? -11.963 4.917 2.522 1.00 90.00 79 GLN A C 1
ATOM 627 O O . GLN A 1 79 ? -13.061 4.635 2.988 1.00 90.00 79 GLN A O 1
ATOM 632 N N . TYR A 1 80 ? -10.818 4.618 3.134 1.00 89.06 80 TYR A N 1
ATOM 633 C CA . TYR A 1 80 ? -10.693 3.948 4.421 1.00 89.06 80 TYR A CA 1
ATOM 634 C C . TYR A 1 80 ? -10.291 4.908 5.546 1.00 89.06 80 TYR A C 1
ATOM 636 O O . TYR A 1 80 ? -10.060 4.456 6.662 1.00 89.06 80 TYR A O 1
ATOM 644 N N . ALA A 1 81 ? -10.240 6.222 5.290 1.00 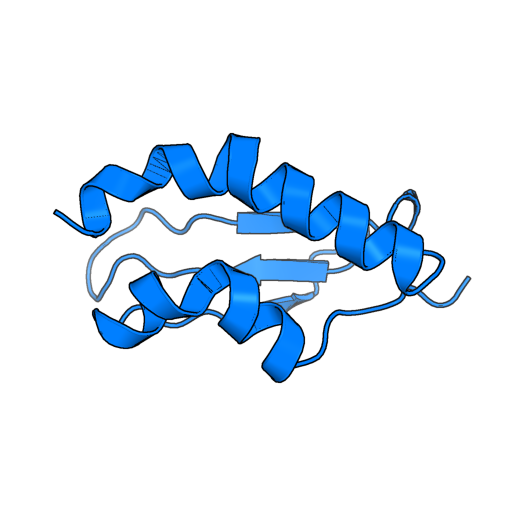87.00 81 ALA A N 1
ATOM 645 C CA . ALA A 1 81 ? -9.889 7.219 6.303 1.00 87.00 81 ALA A CA 1
ATOM 646 C C . ALA A 1 81 ? -10.828 7.189 7.523 1.00 87.00 81 ALA A C 1
ATOM 648 O O . ALA A 1 81 ? -10.384 7.471 8.626 1.00 87.00 81 ALA A O 1
ATOM 649 N N . PHE A 1 82 ? -12.078 6.737 7.356 1.00 87.06 82 PHE A N 1
ATOM 650 C CA . PHE A 1 82 ? -13.032 6.537 8.458 1.00 87.06 82 PHE A CA 1
ATOM 651 C C . PHE A 1 82 ? -12.550 5.540 9.532 1.00 87.06 82 PHE A C 1
ATOM 653 O O . PHE A 1 82 ? -13.115 5.480 10.618 1.00 87.06 82 PHE A O 1
ATOM 660 N N . LEU A 1 83 ? -11.535 4.720 9.237 1.00 84.94 83 LEU A N 1
ATOM 661 C CA . LEU A 1 83 ? -10.897 3.825 10.208 1.00 84.94 83 LEU A CA 1
ATOM 662 C C . LEU A 1 83 ? -9.915 4.551 11.142 1.00 84.94 83 LEU A C 1
ATOM 664 O O . LEU A 1 83 ? -9.438 3.948 12.108 1.00 84.94 83 LEU A O 1
ATOM 668 N N . LEU A 1 84 ? -9.569 5.799 10.815 1.00 83.06 84 LEU A N 1
ATOM 669 C CA . LEU A 1 84 ? -8.669 6.665 11.572 1.00 83.06 84 LEU A CA 1
ATOM 670 C C . LEU A 1 84 ? -9.417 7.644 12.487 1.00 83.06 84 LEU A C 1
ATOM 672 O O . LEU A 1 84 ? -8.761 8.332 13.265 1.00 83.06 84 LEU A O 1
ATOM 676 N N . ASP A 1 85 ? -10.745 7.716 12.422 1.00 78.62 85 ASP A N 1
ATOM 677 C CA . ASP A 1 85 ? -11.555 8.531 13.339 1.00 78.62 85 ASP A CA 1
ATOM 678 C C . ASP A 1 85 ? -11.715 7.889 14.734 1.00 78.62 85 ASP A C 1
ATOM 680 O O . ASP A 1 85 ? -11.272 6.728 14.935 1.00 78.62 85 ASP A O 1
#

Sequence (85 aa):
MRQFVPDAESITEFFGEFEARGYRVELISAPRLGGYALRMPLGPGNEVVPLFPLPAAKMQTPEDAQRWMEKLRDTQLSQYAFLLD

pLDDT: mean 88.17, std 6.18, range [58.78, 94.69]

Nearest PDB structures (foldseek):
  7q2a-assembly1_C  TM=4.951E-01  e=3.473E+00  Rhodococcus jostii RHA1
  3lm4-assembly1_D  TM=4.993E-01  e=3.939E+00  Rhodococcus jostii RHA1
  7q2a-assembly1_D  TM=5.005E-01  e=3.939E+00  Rhodococcus jostii RHA1
  7q2a-assembly1_A  TM=5.023E-01  e=5.398E+00  Rhodococcus jostii RHA1
  7q3d-assembly1_C  TM=3.717E-01  e=3.061E+00  Homo sapiens

Solvent-accessible surface area (backbone atoms only — not comparable to full-atom values): 4983 Å² total; per-residue (Å²): 134,76,56,52,72,82,52,71,68,60,46,41,73,76,42,39,74,47,44,75,72,68,40,53,78,41,84,41,87,29,69,93,52,47,38,31,25,40,35,38,52,70,52,92,92,50,88,61,58,56,69,49,70,45,34,34,93,55,9,64,41,71,70,41,33,49,56,45,51,52,49,41,42,74,64,54,50,54,75,52,48,79,76,73,109